Protein AF-A0A2K9IZM5-F1 (afdb_monomer_lite)

Organism: NCBI:txid302167

Secondary structure (DSSP, 8-state):
--HHHHHHHHHHHH---HHHHHHHHHHHHHHHHHH--HHHHHHHHHHHHHHHHT--

Foldseek 3Di:
DQPLLVQLVVVCVVVVDPVCNVVSLVVSVVVCVVPNDPVSNVVSVVVSVVVVVVPD

Structure (mmCIF, N/CA/C/O backbone):
data_AF-A0A2K9IZM5-F1
#
_entry.id   AF-A0A2K9IZM5-F1
#
loop_
_atom_site.group_PDB
_atom_site.id
_atom_site.type_symbol
_atom_site.label_atom_id
_atom_si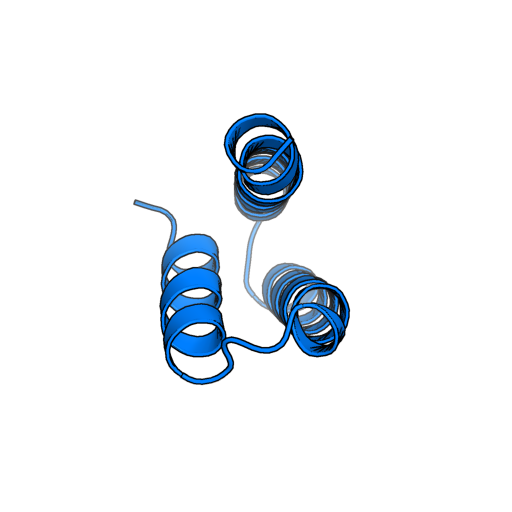te.label_alt_id
_atom_site.label_comp_id
_atom_site.label_asym_id
_atom_site.label_entity_id
_atom_site.label_seq_id
_atom_site.pdbx_PDB_ins_code
_atom_site.Cartn_x
_atom_site.Cartn_y
_atom_site.Cartn_z
_atom_site.occupancy
_atom_site.B_iso_or_equiv
_atom_site.auth_seq_id
_atom_site.auth_comp_id
_atom_site.auth_asym_id
_atom_site.auth_atom_id
_atom_site.pdbx_PDB_model_num
ATOM 1 N N . MET A 1 1 ? 7.862 2.790 13.862 1.00 66.19 1 MET A N 1
ATOM 2 C CA . MET A 1 1 ? 8.080 2.710 12.404 1.00 66.19 1 MET A CA 1
ATOM 3 C C . MET A 1 1 ? 6.890 1.957 11.838 1.00 66.19 1 MET A C 1
ATOM 5 O O . MET A 1 1 ? 6.516 0.955 12.434 1.00 66.19 1 MET A O 1
ATOM 9 N N . ASN A 1 2 ? 6.211 2.492 10.825 1.00 89.12 2 ASN A N 1
ATOM 10 C CA . ASN A 1 2 ? 4.956 1.928 10.328 1.00 89.12 2 ASN A CA 1
ATOM 11 C C . ASN A 1 2 ? 5.212 0.794 9.335 1.00 89.12 2 ASN A C 1
ATOM 13 O O . ASN A 1 2 ? 5.780 1.005 8.261 1.00 89.12 2 ASN A O 1
ATOM 17 N N . ARG A 1 3 ? 4.748 -0.402 9.710 1.00 94.81 3 ARG A N 1
ATOM 18 C CA . ARG A 1 3 ? 4.960 -1.655 8.974 1.00 94.81 3 ARG A CA 1
ATOM 19 C C . ARG A 1 3 ? 4.416 -1.631 7.543 1.00 94.81 3 ARG A C 1
ATOM 21 O O . ARG A 1 3 ? 4.944 -2.317 6.677 1.00 94.81 3 ARG A O 1
ATOM 28 N N . PHE A 1 4 ? 3.367 -0.852 7.274 1.00 97.38 4 PHE A N 1
ATOM 29 C CA . PHE A 1 4 ? 2.785 -0.742 5.935 1.00 97.38 4 PHE A CA 1
ATOM 30 C C . PHE A 1 4 ? 3.649 0.125 5.020 1.00 97.38 4 PHE A C 1
ATOM 32 O O . PHE A 1 4 ? 3.810 -0.194 3.844 1.00 97.38 4 PHE A O 1
ATOM 39 N N . VAL A 1 5 ? 4.250 1.187 5.564 1.00 96.38 5 VAL A N 1
ATOM 40 C CA . VAL A 1 5 ? 5.224 2.017 4.839 1.00 96.38 5 VAL A CA 1
ATOM 41 C C . VAL A 1 5 ? 6.497 1.222 4.545 1.00 96.38 5 VAL A C 1
ATOM 43 O O . VAL A 1 5 ? 7.061 1.352 3.462 1.00 96.38 5 VAL A O 1
ATOM 46 N N . GLU A 1 6 ? 6.949 0.382 5.476 1.00 95.94 6 GLU A N 1
ATOM 47 C CA . GLU A 1 6 ? 8.082 -0.525 5.245 1.00 95.94 6 GLU A CA 1
ATOM 48 C C . GLU A 1 6 ? 7.775 -1.544 4.147 1.00 95.94 6 GLU A C 1
ATOM 50 O O . GLU A 1 6 ? 8.519 -1.612 3.170 1.00 95.94 6 GLU A O 1
ATOM 55 N N . GLY A 1 7 ? 6.632 -2.231 4.229 1.00 96.62 7 GLY A N 1
ATOM 56 C CA . GLY A 1 7 ? 6.208 -3.168 3.187 1.00 96.62 7 GLY A CA 1
ATOM 57 C C . GLY A 1 7 ? 6.044 -2.503 1.816 1.00 96.62 7 GLY A C 1
ATOM 58 O O . GLY A 1 7 ? 6.476 -3.053 0.807 1.00 96.62 7 GLY A O 1
ATOM 59 N N . TYR A 1 8 ? 5.503 -1.278 1.760 1.00 96.06 8 TYR A N 1
ATOM 60 C CA . TYR A 1 8 ? 5.471 -0.495 0.520 1.00 96.06 8 TYR A CA 1
ATOM 61 C C . TYR A 1 8 ? 6.883 -0.293 -0.050 1.00 96.06 8 TYR A C 1
ATOM 63 O O . TYR A 1 8 ? 7.096 -0.521 -1.240 1.00 96.06 8 TYR A O 1
ATOM 71 N N . LYS A 1 9 ? 7.851 0.122 0.781 1.00 94.50 9 LYS A N 1
ATOM 72 C CA . LYS A 1 9 ? 9.235 0.397 0.355 1.00 94.50 9 LYS A CA 1
ATOM 73 C C . LYS A 1 9 ? 9.941 -0.849 -0.160 1.00 94.50 9 LYS A C 1
ATOM 75 O O . LYS A 1 9 ? 10.645 -0.765 -1.163 1.00 94.50 9 LYS A O 1
ATOM 80 N N . GLU A 1 10 ? 9.768 -1.980 0.517 1.00 95.75 10 GLU A N 1
ATOM 81 C CA . GLU A 1 10 ? 10.353 -3.259 0.107 1.00 95.75 10 GLU A CA 1
ATOM 82 C C . GLU A 1 10 ? 9.826 -3.672 -1.270 1.00 95.75 10 GLU A C 1
ATOM 84 O O . GLU A 1 10 ? 10.612 -3.870 -2.196 1.00 95.75 10 GLU A O 1
ATOM 89 N N . ILE A 1 11 ? 8.503 -3.648 -1.457 1.00 94.94 11 ILE A N 1
ATOM 90 C CA . ILE A 1 11 ? 7.881 -3.990 -2.742 1.00 94.94 11 ILE A CA 1
ATOM 91 C C . ILE A 1 11 ? 8.292 -2.989 -3.834 1.00 94.94 11 ILE A C 1
ATOM 93 O O . ILE A 1 11 ? 8.572 -3.400 -4.960 1.00 94.94 11 ILE A O 1
ATOM 97 N N . ARG A 1 12 ? 8.399 -1.686 -3.530 1.00 93.69 12 ARG A N 1
ATOM 98 C CA . ARG A 1 12 ? 8.875 -0.672 -4.494 1.00 93.69 1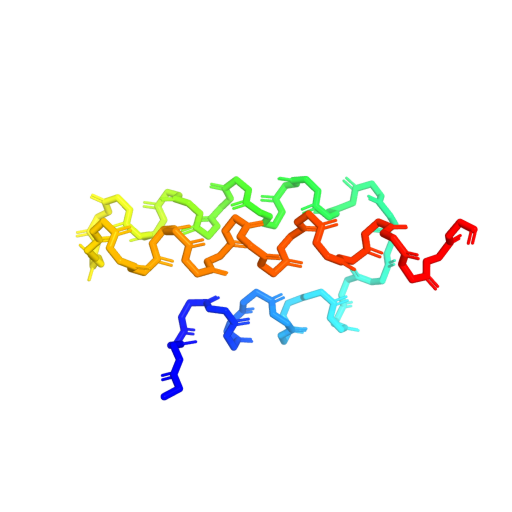2 ARG A CA 1
ATOM 99 C C . ARG A 1 12 ? 10.335 -0.843 -4.890 1.00 93.69 12 ARG A C 1
ATOM 101 O O . ARG A 1 12 ? 10.699 -0.470 -6.003 1.00 93.69 12 ARG A O 1
ATOM 108 N N . LYS A 1 13 ? 11.170 -1.368 -3.993 1.00 92.81 13 LYS A N 1
ATOM 109 C CA . LYS A 1 13 ? 12.577 -1.667 -4.275 1.00 92.81 13 LYS A CA 1
ATOM 110 C C . LYS A 1 13 ? 12.710 -2.853 -5.229 1.00 92.81 13 LYS A C 1
ATOM 112 O O . LYS A 1 13 ? 13.577 -2.831 -6.096 1.00 92.81 13 LYS A O 1
ATOM 117 N N . GLU A 1 14 ? 11.850 -3.856 -5.081 1.00 94.75 14 GLU A N 1
ATOM 118 C CA . GLU A 1 14 ? 11.792 -5.022 -5.971 1.00 94.75 14 GLU A CA 1
ATOM 119 C C . GLU A 1 14 ? 11.123 -4.705 -7.316 1.00 94.75 14 GLU A C 1
ATOM 121 O O . GLU A 1 14 ? 11.462 -5.309 -8.330 1.00 94.75 14 GLU A O 1
ATOM 126 N N . ASN A 1 15 ? 10.224 -3.715 -7.340 1.00 92.94 15 ASN A N 1
ATOM 127 C CA . ASN A 1 15 ? 9.470 -3.285 -8.519 1.00 92.94 15 ASN A CA 1
ATOM 128 C C . ASN A 1 15 ? 9.773 -1.801 -8.821 1.00 92.94 15 ASN A C 1
ATOM 130 O O . ASN A 1 15 ? 9.020 -0.904 -8.417 1.00 92.94 15 ASN A O 1
ATOM 134 N N . PRO A 1 16 ? 10.912 -1.504 -9.480 1.00 88.19 16 PRO A N 1
ATOM 135 C CA . PRO A 1 16 ? 11.374 -0.136 -9.672 1.00 88.19 16 PRO A CA 1
ATOM 136 C C . PRO A 1 16 ? 10.568 0.664 -10.711 1.00 88.19 16 PRO A C 1
ATOM 138 O O . PRO A 1 16 ? 10.689 1.892 -10.704 1.00 88.19 16 PRO A O 1
ATOM 141 N N . ASP A 1 17 ? 9.765 0.012 -11.568 1.00 91.06 17 ASP A N 1
ATOM 142 C CA . ASP A 1 17 ? 8.996 0.670 -12.634 1.00 91.06 17 ASP A CA 1
ATOM 143 C C . ASP A 1 17 ? 8.019 1.710 -12.038 1.00 91.06 17 ASP A C 1
ATOM 145 O O . ASP A 1 17 ? 7.188 1.378 -11.185 1.00 91.06 17 ASP A O 1
ATOM 149 N N . PRO A 1 18 ? 8.080 2.984 -12.474 1.00 86.38 18 PRO A N 1
ATOM 150 C CA . PRO A 1 18 ? 7.153 4.022 -12.029 1.00 86.38 18 PRO A CA 1
ATOM 151 C C . PRO A 1 18 ? 5.670 3.664 -12.199 1.00 86.38 18 PRO A C 1
ATOM 153 O O . PRO A 1 18 ? 4.840 4.142 -11.425 1.00 86.38 18 PRO A O 1
ATOM 156 N N . LYS A 1 19 ? 5.322 2.821 -13.180 1.00 89.00 19 LYS A N 1
ATOM 157 C CA . LYS A 1 19 ? 3.943 2.373 -13.431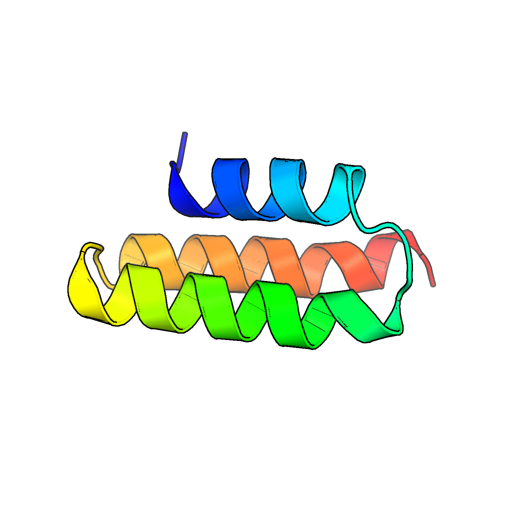 1.00 89.00 19 LYS A CA 1
ATOM 158 C C . LYS A 1 19 ? 3.393 1.514 -12.294 1.00 89.00 19 LYS A C 1
ATOM 160 O O . LYS A 1 19 ? 2.199 1.589 -12.001 1.00 89.00 19 LYS A O 1
ATOM 165 N N . ASP A 1 20 ? 4.256 0.764 -11.615 1.00 92.12 20 ASP A N 1
ATOM 166 C CA . ASP A 1 20 ? 3.854 -0.124 -10.522 1.00 92.12 20 ASP A CA 1
ATOM 167 C C . ASP A 1 20 ? 3.626 0.640 -9.216 1.00 92.12 20 ASP A C 1
ATOM 169 O O . ASP A 1 20 ? 2.876 0.183 -8.352 1.00 92.12 20 ASP A O 1
ATOM 173 N N . ARG A 1 21 ? 4.187 1.851 -9.085 1.00 92.25 21 ARG A N 1
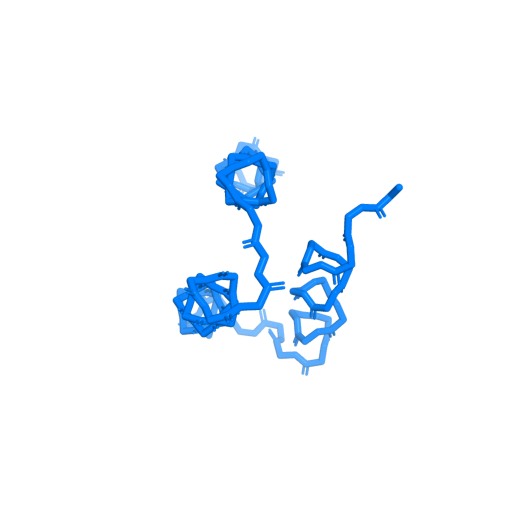ATOM 174 C CA . ARG A 1 21 ? 4.068 2.703 -7.889 1.00 92.25 21 ARG A CA 1
ATOM 175 C C . ARG A 1 21 ? 2.616 2.856 -7.424 1.00 92.25 21 ARG A C 1
ATOM 177 O O . ARG A 1 21 ? 2.321 2.667 -6.244 1.00 92.25 21 ARG A O 1
ATOM 184 N N . TRP A 1 22 ? 1.698 3.159 -8.345 1.00 93.62 22 TRP A N 1
ATOM 185 C CA . TRP A 1 22 ? 0.281 3.345 -8.012 1.00 93.62 22 TRP A CA 1
ATOM 186 C C . TRP A 1 22 ? -0.404 2.042 -7.586 1.00 93.62 22 TRP A C 1
ATOM 188 O O . TRP A 1 22 ? -1.228 2.032 -6.670 1.00 93.62 22 TRP A O 1
ATOM 198 N N . ILE A 1 23 ? -0.049 0.927 -8.228 1.00 96.00 23 ILE A N 1
ATOM 199 C CA . ILE A 1 23 ? -0.601 -0.396 -7.918 1.00 96.00 23 ILE A CA 1
ATOM 200 C C . ILE A 1 23 ? -0.148 -0.842 -6.525 1.00 96.00 23 ILE A C 1
ATOM 202 O O . ILE A 1 23 ? -0.970 -1.322 -5.738 1.00 96.00 23 ILE A O 1
ATOM 206 N N . ILE A 1 24 ? 1.129 -0.634 -6.196 1.00 96.75 24 ILE A N 1
ATOM 207 C CA . ILE A 1 24 ? 1.701 -0.941 -4.881 1.00 96.75 24 ILE A CA 1
ATOM 208 C C . ILE A 1 24 ? 1.026 -0.070 -3.818 1.00 96.75 24 ILE A C 1
ATOM 210 O O . ILE A 1 24 ? 0.513 -0.606 -2.839 1.00 96.75 24 ILE A O 1
ATOM 214 N N . PHE A 1 25 ? 0.907 1.243 -4.049 1.00 96.38 25 PHE A N 1
ATOM 215 C CA . PHE A 1 25 ? 0.212 2.157 -3.135 1.00 96.38 25 PHE A CA 1
ATOM 216 C C . PHE A 1 25 ? -1.228 1.711 -2.855 1.00 96.38 25 PHE A C 1
ATOM 218 O O . PHE A 1 25 ? -1.612 1.529 -1.699 1.00 96.38 25 PHE A O 1
ATOM 225 N N . LYS A 1 26 ? -2.018 1.453 -3.906 1.00 97.31 26 LYS A N 1
ATOM 226 C CA . LYS A 1 26 ? -3.406 0.987 -3.772 1.00 97.31 26 LYS A CA 1
ATOM 227 C C . LYS A 1 26 ? -3.495 -0.339 -3.011 1.00 97.31 26 LYS A C 1
ATOM 229 O O . LYS A 1 26 ? -4.407 -0.527 -2.206 1.00 97.31 26 LYS A O 1
ATOM 234 N N . SER A 1 27 ? -2.557 -1.253 -3.250 1.00 97.62 27 SER A N 1
ATOM 235 C CA . SER A 1 27 ? -2.496 -2.543 -2.557 1.00 97.62 27 SER A CA 1
ATOM 236 C C . SER A 1 27 ? -2.196 -2.368 -1.069 1.00 97.62 27 SER A C 1
ATOM 238 O O . SER A 1 27 ? -2.876 -2.972 -0.237 1.00 97.62 27 SER A O 1
ATOM 240 N N . THR A 1 28 ? -1.266 -1.479 -0.717 1.00 97.94 28 THR A N 1
ATOM 241 C CA . THR A 1 28 ? -0.966 -1.143 0.678 1.00 97.94 28 THR A CA 1
ATOM 242 C C . THR A 1 28 ? -2.153 -0.454 1.359 1.00 97.94 28 THR A C 1
ATOM 244 O O . THR A 1 28 ? -2.509 -0.840 2.470 1.00 97.94 28 THR A O 1
ATOM 247 N N . CYS A 1 29 ? -2.855 0.468 0.688 1.00 98.12 29 CYS A N 1
ATOM 248 C CA . CYS A 1 29 ? -4.094 1.070 1.203 1.00 98.12 29 CYS A CA 1
ATOM 249 C C . CYS A 1 29 ? -5.170 0.014 1.503 1.00 98.12 29 CYS A C 1
ATOM 251 O O . CYS A 1 29 ? -5.803 0.056 2.556 1.00 98.12 29 CYS A O 1
ATOM 253 N N . ASN A 1 30 ? -5.348 -0.971 0.616 1.00 98.31 30 ASN A N 1
ATOM 254 C CA . ASN A 1 30 ? -6.278 -2.080 0.846 1.00 98.31 30 ASN A CA 1
ATOM 255 C C . ASN A 1 30 ? -5.865 -2.959 2.037 1.00 98.31 30 ASN A C 1
ATOM 257 O O . ASN A 1 30 ? -6.732 -3.484 2.736 1.00 98.31 30 ASN A O 1
ATOM 261 N N . ALA A 1 31 ? -4.563 -3.141 2.271 1.00 98.12 31 ALA A N 1
ATOM 262 C CA . ALA A 1 31 ? -4.063 -3.862 3.438 1.00 98.12 31 ALA A CA 1
ATOM 263 C C . ALA A 1 31 ? -4.313 -3.077 4.736 1.00 98.12 31 ALA A C 1
ATOM 265 O O . ALA A 1 31 ? -4.793 -3.658 5.708 1.00 98.12 31 ALA A O 1
ATOM 266 N N . ILE A 1 32 ? -4.074 -1.761 4.733 1.00 98.19 32 ILE A N 1
ATOM 267 C CA . ILE A 1 32 ? -4.365 -0.878 5.872 1.00 98.19 32 ILE A CA 1
ATOM 268 C C . ILE A 1 32 ? -5.862 -0.879 6.182 1.00 98.19 32 ILE A C 1
ATOM 270 O O . ILE A 1 32 ? -6.240 -1.074 7.330 1.00 98.19 32 ILE A O 1
ATOM 274 N N . ALA A 1 33 ? -6.723 -0.774 5.167 1.00 97.56 33 ALA A N 1
ATOM 275 C CA . ALA A 1 33 ? -8.174 -0.811 5.357 1.00 97.56 33 ALA A CA 1
ATOM 276 C C . ALA A 1 33 ? -8.668 -2.100 6.045 1.00 97.56 33 ALA A C 1
ATOM 278 O O . ALA A 1 33 ? -9.720 -2.094 6.678 1.00 97.56 33 ALA A O 1
ATOM 279 N N . LYS A 1 34 ? -7.924 -3.208 5.917 1.00 97.88 34 LYS A N 1
ATOM 280 C CA . LYS A 1 34 ? -8.254 -4.498 6.542 1.00 97.88 34 LYS A CA 1
ATOM 281 C C . LYS A 1 34 ? -7.591 -4.714 7.903 1.00 97.88 34 LYS A C 1
ATOM 283 O O . LYS A 1 34 ? -8.144 -5.444 8.718 1.00 97.88 34 LYS A O 1
ATOM 288 N N . LEU A 1 35 ? -6.387 -4.180 8.111 1.00 97.56 35 LEU A N 1
ATOM 289 C CA . LEU A 1 35 ? -5.482 -4.612 9.189 1.00 97.56 35 LEU A CA 1
ATOM 290 C C . LEU A 1 35 ? -4.827 -3.466 9.974 1.00 97.56 35 LEU A C 1
ATOM 292 O O . LEU A 1 35 ? -4.075 -3.738 10.911 1.00 97.56 35 LEU A O 1
ATOM 296 N N . GLY A 1 36 ? -5.008 -2.222 9.546 1.00 96.44 36 GLY A N 1
ATOM 297 C CA . GLY A 1 36 ? -4.335 -1.047 10.093 1.00 96.44 36 GLY A CA 1
ATOM 298 C C . GLY A 1 36 ? -5.309 -0.010 10.636 1.00 96.44 36 GLY A C 1
ATOM 299 O O . GLY A 1 36 ? -6.500 -0.273 10.809 1.00 96.44 36 GLY A O 1
ATOM 300 N N . THR A 1 37 ? -4.776 1.175 10.912 1.00 97.94 37 THR A N 1
ATOM 301 C CA . THR A 1 37 ? -5.527 2.319 11.436 1.00 97.94 37 THR A CA 1
ATOM 302 C C . THR A 1 37 ? -5.555 3.493 10.455 1.00 97.94 37 THR A C 1
ATOM 304 O O . THR A 1 37 ? -4.947 3.468 9.382 1.00 97.94 37 THR A O 1
ATOM 307 N N . ILE A 1 38 ? -6.282 4.552 10.817 1.00 97.00 38 ILE A N 1
ATOM 308 C CA . ILE A 1 38 ? -6.292 5.801 10.045 1.00 97.00 38 ILE A CA 1
ATOM 309 C C . ILE A 1 38 ? -4.905 6.455 10.070 1.00 97.00 38 ILE A C 1
ATOM 311 O O . ILE A 1 38 ? -4.464 6.985 9.053 1.00 97.00 38 ILE A O 1
ATOM 315 N N . GLU A 1 39 ? -4.194 6.381 11.194 1.00 97.69 39 GLU A N 1
ATOM 316 C CA . GLU A 1 39 ? -2.825 6.881 11.330 1.00 97.69 39 GLU A CA 1
ATOM 317 C C . GLU A 1 39 ? -1.870 6.139 10.384 1.00 97.69 39 GLU A C 1
ATOM 319 O O . GLU A 1 39 ? -1.059 6.779 9.712 1.00 97.69 39 GLU A O 1
ATOM 324 N N . ASP A 1 40 ? -2.022 4.813 10.245 1.00 97.88 40 ASP A N 1
ATOM 325 C CA . ASP A 1 40 ? -1.224 4.033 9.292 1.00 97.88 40 ASP A CA 1
ATOM 326 C C . ASP A 1 40 ? -1.417 4.534 7.850 1.00 97.88 40 ASP A C 1
ATOM 328 O O . ASP A 1 40 ? -0.453 4.647 7.086 1.00 97.88 40 ASP A O 1
ATOM 332 N N . LEU A 1 41 ? -2.666 4.852 7.484 1.00 97.50 41 LEU A N 1
ATOM 333 C CA . LEU A 1 41 ? -3.022 5.386 6.168 1.00 97.50 41 LEU A CA 1
ATOM 334 C C . LEU A 1 41 ? -2.445 6.788 5.950 1.00 97.50 41 LEU A C 1
ATOM 336 O O . LEU A 1 41 ? -1.904 7.069 4.881 1.00 97.50 41 LEU A O 1
ATOM 340 N N . GLN A 1 42 ? -2.541 7.665 6.950 1.00 97.06 42 GLN A N 1
ATOM 341 C CA . GLN A 1 42 ? -2.016 9.030 6.877 1.00 97.06 42 GLN A CA 1
ATOM 342 C C . GLN A 1 42 ? -0.501 9.045 6.670 1.00 97.06 42 GLN A C 1
ATOM 344 O O . GLN A 1 42 ? 0.009 9.817 5.857 1.00 97.06 42 GLN A O 1
ATOM 349 N N . GLU A 1 43 ? 0.227 8.175 7.368 1.00 96.75 43 GLU A N 1
ATOM 350 C CA . GLU A 1 43 ? 1.670 8.049 7.181 1.00 96.75 43 GLU A CA 1
ATOM 351 C C . GLU A 1 43 ? 2.038 7.494 5.799 1.00 96.75 43 GLU A C 1
ATOM 353 O O . GLU A 1 43 ? 2.998 7.981 5.194 1.00 96.75 43 GLU A O 1
ATOM 358 N N . LEU A 1 44 ? 1.269 6.535 5.264 1.00 96.88 44 LEU A N 1
ATOM 359 C CA . LEU A 1 44 ? 1.464 6.035 3.900 1.00 96.88 44 LEU A CA 1
ATOM 360 C C . LEU A 1 44 ? 1.238 7.132 2.852 1.00 96.88 44 LEU A C 1
ATOM 362 O O . LEU A 1 44 ? 2.062 7.271 1.952 1.00 96.88 44 LEU A O 1
ATOM 366 N N . ILE A 1 45 ? 0.167 7.923 2.976 1.00 95.81 45 ILE A N 1
ATOM 367 C CA . ILE A 1 45 ? -0.121 9.050 2.072 1.00 95.81 45 ILE A CA 1
ATOM 368 C C . ILE A 1 45 ? 1.015 10.073 2.129 1.00 95.81 45 ILE A C 1
ATOM 370 O O . ILE A 1 45 ? 1.568 10.438 1.096 1.00 95.81 45 ILE A O 1
ATOM 374 N N . LYS A 1 46 ? 1.438 10.467 3.337 1.00 95.06 46 LYS A N 1
ATOM 375 C CA . LYS A 1 46 ? 2.547 11.413 3.524 1.00 95.06 46 LYS A CA 1
ATOM 376 C C . 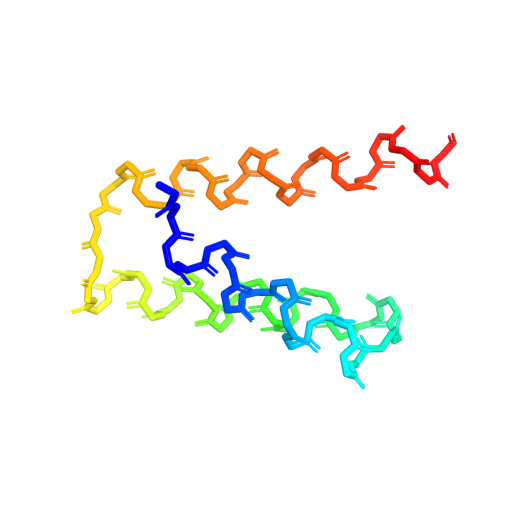LYS A 1 46 ? 3.842 10.918 2.880 1.00 95.06 46 LYS A C 1
ATOM 378 O O . LYS A 1 46 ? 4.588 11.712 2.309 1.00 95.06 46 LYS A O 1
ATOM 383 N N . TYR A 1 47 ? 4.131 9.623 2.997 1.00 93.94 47 TYR A N 1
ATOM 384 C CA . TYR A 1 47 ? 5.290 9.024 2.345 1.00 93.94 47 TYR A CA 1
ATOM 385 C C . TYR A 1 47 ? 5.142 9.035 0.818 1.00 93.94 47 TYR A C 1
ATOM 387 O O . TYR A 1 47 ? 6.057 9.479 0.129 1.00 93.94 47 TYR A O 1
ATOM 395 N N . PHE A 1 48 ? 3.992 8.589 0.307 1.00 93.38 48 PHE A N 1
ATOM 396 C CA . PHE A 1 48 ? 3.700 8.528 -1.121 1.00 93.38 48 PHE A CA 1
ATOM 397 C C . PHE A 1 48 ? 3.824 9.909 -1.776 1.00 93.38 48 PHE A C 1
ATOM 399 O O . PHE A 1 48 ? 4.584 10.041 -2.731 1.00 93.38 48 PHE A O 1
ATOM 406 N N . ASP A 1 49 ? 3.186 10.944 -1.229 1.00 91.62 49 ASP A N 1
ATOM 407 C CA . ASP A 1 49 ? 3.257 12.315 -1.755 1.00 91.62 49 ASP A CA 1
ATOM 408 C C . ASP A 1 49 ? 4.688 12.880 -1.701 1.00 91.62 49 ASP A C 1
ATOM 410 O O . ASP A 1 49 ? 5.134 13.588 -2.605 1.00 91.62 49 ASP A O 1
ATOM 414 N N . GLY A 1 50 ? 5.451 12.525 -0.661 1.00 88.00 50 GLY A N 1
ATOM 415 C CA . GLY A 1 50 ? 6.845 12.941 -0.503 1.00 88.00 50 GLY A CA 1
ATOM 416 C C . GLY A 1 50 ? 7.826 12.304 -1.497 1.00 88.00 50 GLY A C 1
ATOM 417 O O . GLY A 1 50 ? 8.908 12.856 -1.707 1.00 88.00 50 GLY A O 1
ATOM 418 N N . GLU A 1 51 ? 7.486 11.165 -2.114 1.00 78.00 51 GLU A N 1
ATOM 419 C CA . GLU A 1 51 ? 8.314 10.544 -3.161 1.00 78.00 51 GLU A CA 1
ATOM 420 C C . GLU A 1 51 ? 8.313 11.347 -4.470 1.00 78.00 51 GLU A C 1
ATOM 422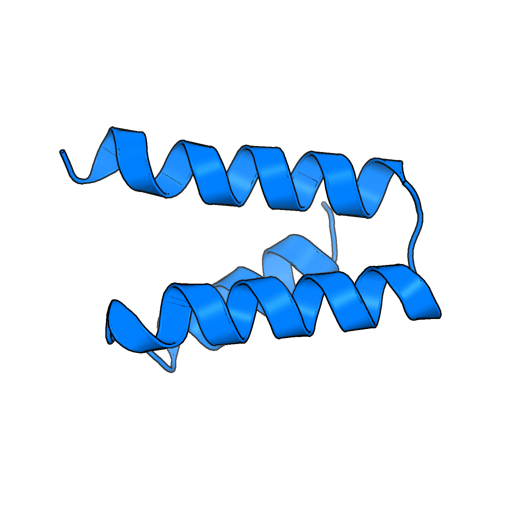 O O . GLU A 1 51 ? 9.323 11.340 -5.178 1.00 78.00 51 GLU A O 1
ATOM 427 N N . ASP A 1 52 ? 7.220 12.050 -4.782 1.00 61.75 52 ASP A N 1
ATOM 428 C CA . ASP A 1 52 ? 7.109 12.870 -5.998 1.00 61.75 52 ASP A CA 1
ATOM 429 C C . ASP A 1 52 ? 8.007 14.113 -5.915 1.00 61.75 52 ASP A C 1
ATOM 431 O O . ASP A 1 52 ? 8.726 14.447 -6.852 1.00 61.75 52 ASP A O 1
ATOM 435 N N . VAL A 1 53 ? 8.069 14.744 -4.739 1.00 59.47 53 VAL A N 1
ATOM 436 C CA . VAL A 1 53 ? 8.835 15.985 -4.511 1.00 59.47 53 VAL A CA 1
ATOM 437 C C . VAL A 1 53 ? 10.356 15.783 -4.613 1.00 59.47 53 VAL A C 1
ATOM 439 O O . VAL A 1 53 ? 11.092 16.744 -4.802 1.00 59.47 53 VAL A O 1
ATOM 442 N N . ARG A 1 54 ? 10.862 14.549 -4.481 1.00 56.12 54 ARG A N 1
ATOM 443 C CA . ARG A 1 54 ? 12.310 14.256 -4.539 1.00 56.12 54 ARG A CA 1
ATOM 444 C C . ARG A 1 54 ? 12.822 13.867 -5.926 1.00 56.12 54 ARG A C 1
ATOM 446 O O . ARG A 1 54 ? 14.034 13.770 -6.088 1.00 56.12 54 ARG A O 1
ATOM 453 N N . ASN A 1 55 ? 11.930 13.611 -6.882 1.00 48.59 55 ASN A N 1
ATOM 454 C CA . ASN A 1 55 ? 12.286 13.177 -8.238 1.00 48.59 55 ASN A CA 1
ATOM 455 C C . ASN A 1 55 ? 11.863 14.182 -9.328 1.00 48.59 55 ASN A C 1
ATOM 457 O O . ASN A 1 55 ? 12.004 13.867 -10.511 1.00 48.59 55 ASN A O 1
ATOM 461 N N . GLY A 1 56 ? 11.342 15.350 -8.934 1.00 41.72 56 GLY A N 1
ATOM 462 C CA . GLY A 1 56 ? 11.027 16.487 -9.806 1.00 41.72 56 GLY A CA 1
ATOM 463 C C . GLY A 1 56 ? 12.073 17.590 -9.746 1.00 41.72 56 GLY A C 1
ATOM 464 O O . GLY A 1 56 ? 12.743 17.713 -8.695 1.00 41.72 56 GLY A O 1
#

Sequence (56 aa):
MNRFVEGYKEIRKENPDPKDRWIIFKSTCNAIAKLGTIEDLQELIKYFDGEDVRNG

pLDDT: mean 90.55, std 12.91, range [41.72, 98.31]

Radius of gyration: 10.78 Å; chains: 1; bounding box: 21×22×26 Å